Protein AF-A0A7X4GJ34-F1 (afdb_monomer_lite)

Sequence (149 aa):
MNDETRAQRIDNIRVQRAIEKVAAGYDSAAQNADAQMAMLRIQGDMAVTQSERRRIALELLRLEQEQYERALMRMPQITGWSYAVVFRGTSSAASASVAVSERETGGLYEPRVFEDDTLTPGSYWWWVRIYDAADNLLSISPAASGTIV

pLDDT: mean 80.01, std 13.19, range [41.06, 96.88]

Foldseek 3Di:
DDVVVVVVVVVVVVVVVVVVVVVVVVVVVVVVLVVVLVVLVVQLVVDPDPVSVVVSVVVNVVSVVVVVVVVVVVPDQQFQFKWKFKWKDQDQDPVRTDTDDDTHGGPPVPDDDDDDPPDDFGKMWMKMWMATNVRHTPDIDHIDIDGDD

Structure (mmCIF, N/CA/C/O backbone):
data_AF-A0A7X4GJ34-F1
#
_entry.id   AF-A0A7X4GJ34-F1
#
loop_
_atom_site.group_PDB
_atom_site.id
_atom_site.type_symbol
_atom_site.label_atom_id
_atom_site.label_alt_id
_atom_site.label_comp_id
_atom_site.label_asym_id
_atom_site.label_entity_id
_atom_site.label_seq_id
_atom_site.pdbx_PDB_ins_code
_atom_site.Cartn_x
_atom_site.Cartn_y
_atom_site.Cartn_z
_atom_site.occupancy
_atom_site.B_iso_or_equiv
_atom_site.auth_seq_id
_atom_site.auth_comp_id
_atom_site.auth_asym_id
_atom_site.auth_atom_id
_atom_site.pdbx_PDB_model_num
ATOM 1 N N . MET A 1 1 ? 17.316 29.466 -14.473 1.00 52.97 1 MET A N 1
ATOM 2 C CA . MET A 1 1 ? 16.368 28.959 -13.459 1.00 52.97 1 MET A CA 1
ATOM 3 C C . MET A 1 1 ? 14.988 29.195 -14.044 1.00 52.97 1 MET A C 1
ATOM 5 O O . MET A 1 1 ? 14.598 30.349 -14.139 1.00 52.97 1 MET A O 1
ATOM 9 N N . ASN A 1 2 ? 14.370 28.148 -14.597 1.00 63.75 2 ASN A N 1
ATOM 10 C CA . ASN A 1 2 ? 13.174 28.255 -15.441 1.00 63.75 2 ASN A CA 1
ATOM 11 C C . ASN A 1 2 ? 11.920 28.511 -14.597 1.00 63.75 2 ASN A C 1
ATOM 13 O O . ASN A 1 2 ? 11.782 27.958 -13.503 1.00 63.75 2 ASN A O 1
ATOM 17 N N . ASP A 1 3 ? 11.000 29.322 -15.118 1.00 69.12 3 ASP A N 1
ATOM 18 C CA . ASP A 1 3 ? 9.732 29.657 -14.457 1.00 69.12 3 ASP A CA 1
ATOM 19 C C . ASP A 1 3 ? 8.858 28.419 -14.179 1.00 69.12 3 ASP A C 1
ATOM 21 O O . ASP A 1 3 ? 8.154 28.378 -13.170 1.00 69.12 3 ASP A O 1
ATOM 25 N N . GLU A 1 4 ? 8.993 27.356 -14.978 1.00 62.38 4 GLU A N 1
ATOM 26 C CA . GLU A 1 4 ? 8.356 26.050 -14.737 1.00 62.38 4 GLU A CA 1
ATOM 27 C C . GLU A 1 4 ? 8.782 25.409 -13.412 1.00 62.38 4 GLU A C 1
ATOM 29 O O . GLU A 1 4 ? 7.945 24.913 -12.659 1.00 62.38 4 GLU A O 1
ATOM 34 N N . THR A 1 5 ? 10.071 25.472 -13.064 1.00 66.75 5 THR A N 1
ATOM 35 C CA . THR A 1 5 ? 10.579 24.894 -11.809 1.00 66.75 5 THR A CA 1
ATOM 36 C C . THR A 1 5 ? 10.071 25.674 -10.594 1.00 66.75 5 THR A C 1
ATOM 38 O O . THR A 1 5 ? 9.904 25.127 -9.502 1.00 66.75 5 THR A O 1
ATOM 41 N N . ARG A 1 6 ? 9.801 26.974 -10.769 1.00 66.12 6 ARG A N 1
ATOM 42 C CA . ARG A 1 6 ? 9.210 27.828 -9.733 1.00 66.12 6 ARG A CA 1
ATOM 43 C C . ARG A 1 6 ? 7.715 27.549 -9.568 1.00 66.12 6 ARG A C 1
ATOM 45 O O . ARG A 1 6 ? 7.259 27.482 -8.429 1.00 66.12 6 ARG A O 1
ATOM 52 N N . ALA A 1 7 ? 6.986 27.347 -10.666 1.00 69.00 7 ALA A N 1
ATOM 53 C CA . ALA A 1 7 ? 5.571 26.978 -10.648 1.00 69.00 7 ALA A CA 1
ATOM 54 C C . ALA A 1 7 ? 5.350 25.612 -9.972 1.00 69.00 7 ALA A C 1
ATOM 56 O O . ALA A 1 7 ? 4.590 25.531 -9.008 1.00 69.00 7 ALA A O 1
ATOM 57 N N . GLN A 1 8 ? 6.119 24.587 -10.359 1.00 62.34 8 GLN A N 1
ATOM 58 C CA . GLN A 1 8 ? 6.070 23.260 -9.725 1.00 62.34 8 GLN A CA 1
ATOM 59 C C . GLN A 1 8 ? 6.333 23.315 -8.217 1.00 62.34 8 GLN A C 1
ATOM 61 O O . GLN A 1 8 ? 5.644 22.672 -7.428 1.00 62.34 8 GLN A O 1
ATOM 66 N N . ARG A 1 9 ? 7.306 24.122 -7.777 1.00 66.38 9 ARG A N 1
ATOM 67 C CA . ARG A 1 9 ? 7.614 24.256 -6.347 1.00 66.38 9 ARG A CA 1
ATOM 68 C C . ARG A 1 9 ? 6.462 24.886 -5.560 1.00 66.38 9 ARG A C 1
ATOM 70 O O . ARG A 1 9 ? 6.232 24.500 -4.417 1.00 66.38 9 ARG A O 1
ATOM 77 N N . ILE A 1 10 ? 5.746 25.844 -6.149 1.00 73.62 10 ILE A N 1
ATOM 78 C CA . ILE A 1 10 ? 4.578 26.475 -5.519 1.00 73.62 10 ILE A CA 1
ATOM 79 C C . ILE A 1 10 ? 3.429 25.471 -5.392 1.00 73.62 10 ILE A C 1
ATOM 81 O O . ILE A 1 10 ? 2.798 25.410 -4.334 1.00 73.62 10 ILE A O 1
ATOM 85 N N . ASP A 1 11 ? 3.189 24.664 -6.422 1.00 66.94 11 ASP A N 1
ATOM 86 C CA . ASP A 1 11 ? 2.122 23.664 -6.395 1.00 66.94 11 ASP A CA 1
ATOM 87 C C . ASP A 1 11 ? 2.423 22.532 -5.405 1.00 66.94 11 ASP A C 1
ATOM 89 O O . ASP A 1 11 ? 1.555 22.193 -4.600 1.00 66.94 11 ASP A O 1
ATOM 93 N N . ASN A 1 12 ? 3.672 22.062 -5.321 1.00 62.41 12 ASN A N 1
ATOM 94 C CA . ASN A 1 12 ? 4.089 21.094 -4.298 1.00 62.41 12 ASN A CA 1
ATOM 95 C C . ASN A 1 12 ? 3.854 21.619 -2.871 1.00 62.41 12 ASN A C 1
ATOM 97 O O . ASN A 1 12 ? 3.338 20.896 -2.019 1.00 62.41 12 ASN A O 1
ATOM 101 N N . ILE A 1 13 ? 4.157 22.897 -2.607 1.00 70.69 13 ILE A N 1
ATOM 102 C CA . ILE A 1 13 ? 3.905 23.524 -1.296 1.00 70.69 13 ILE A CA 1
ATOM 103 C C . ILE A 1 13 ? 2.400 23.596 -0.992 1.00 70.69 13 ILE A C 1
ATOM 105 O O . ILE A 1 13 ? 1.987 23.400 0.153 1.00 70.69 13 ILE A O 1
ATOM 109 N N . ARG A 1 14 ? 1.560 23.889 -1.992 1.00 66.00 14 ARG A N 1
ATOM 110 C CA . ARG A 1 14 ? 0.099 23.934 -1.818 1.00 66.00 14 ARG A CA 1
ATOM 111 C C . ARG A 1 14 ? -0.472 22.558 -1.498 1.00 66.00 14 ARG A C 1
ATOM 113 O O . ARG A 1 14 ? -1.287 22.455 -0.583 1.00 66.00 14 ARG A O 1
ATOM 120 N N . VAL A 1 15 ? -0.015 21.525 -2.202 1.00 61.75 15 VAL A N 1
ATOM 121 C CA . VAL A 1 15 ? -0.394 20.131 -1.941 1.00 61.75 15 VAL A CA 1
ATOM 122 C C . VAL A 1 15 ? 0.032 19.721 -0.533 1.00 61.75 15 VAL A C 1
ATOM 124 O O . VAL A 1 15 ? -0.791 19.220 0.229 1.00 61.75 15 VAL A O 1
ATOM 127 N N . GLN A 1 16 ? 1.267 20.029 -0.134 1.00 62.56 16 GLN A N 1
ATOM 128 C CA . GLN A 1 16 ? 1.773 19.708 1.201 1.00 62.56 16 GLN A CA 1
ATOM 129 C C . GLN A 1 16 ? 0.940 20.361 2.316 1.00 62.56 16 GLN A C 1
ATOM 131 O O . GLN A 1 16 ? 0.533 19.689 3.260 1.00 62.56 16 GLN A O 1
ATOM 136 N N . ARG A 1 17 ? 0.574 21.640 2.169 1.00 63.84 17 ARG A N 1
ATOM 137 C CA . ARG A 1 17 ? -0.312 22.325 3.130 1.00 63.84 17 ARG A CA 1
ATOM 138 C C . ARG A 1 17 ? -1.726 21.749 3.167 1.00 63.84 17 ARG A C 1
ATOM 140 O O . ARG A 1 17 ? -2.355 21.739 4.224 1.00 63.84 17 ARG A O 1
ATOM 147 N N . ALA A 1 18 ? -2.253 21.307 2.026 1.00 60.31 18 ALA A N 1
ATOM 148 C CA . ALA A 1 18 ? -3.556 20.652 1.977 1.00 60.31 18 ALA A CA 1
ATOM 149 C C . ALA A 1 18 ? -3.526 19.318 2.739 1.00 60.31 18 ALA A C 1
ATOM 151 O O . ALA A 1 18 ? -4.443 19.045 3.511 1.00 60.31 18 ALA A O 1
ATOM 152 N N . ILE A 1 19 ? -2.442 18.547 2.596 1.00 59.19 19 ILE A N 1
ATOM 153 C CA . ILE A 1 19 ? -2.211 17.302 3.340 1.00 59.19 19 ILE A CA 1
ATOM 154 C C . ILE A 1 19 ? -2.133 17.576 4.843 1.00 59.19 19 ILE A C 1
ATOM 156 O O . ILE A 1 19 ? -2.850 16.941 5.608 1.00 59.19 19 ILE A O 1
ATOM 160 N N . GLU A 1 20 ? -1.330 18.552 5.269 1.00 65.31 20 GLU A N 1
ATOM 161 C CA . GLU A 1 20 ? -1.196 18.920 6.686 1.00 65.31 20 GLU A CA 1
ATOM 162 C C . GLU A 1 20 ? -2.538 19.340 7.299 1.00 65.31 20 GLU A C 1
ATOM 164 O O . GLU A 1 20 ? -2.879 18.929 8.407 1.00 65.31 20 GLU A O 1
ATOM 169 N N . LYS A 1 21 ? -3.342 20.118 6.565 1.00 68.81 21 LYS A N 1
ATOM 170 C CA . LYS A 1 21 ? -4.668 20.549 7.025 1.00 68.81 21 LYS A CA 1
ATOM 171 C C . LYS A 1 21 ? -5.642 19.377 7.165 1.00 68.81 21 LYS A C 1
ATOM 173 O O . LYS A 1 21 ? -6.427 19.345 8.110 1.00 68.81 21 LYS A O 1
ATOM 178 N N . VAL A 1 22 ? -5.602 18.434 6.227 1.00 63.31 22 VAL A N 1
ATOM 179 C CA . VAL A 1 22 ? -6.420 17.217 6.266 1.00 63.31 22 VAL A CA 1
ATOM 180 C C . VAL A 1 22 ? -5.972 16.304 7.416 1.00 63.31 22 VAL A C 1
ATOM 182 O O . VAL A 1 22 ? -6.817 15.854 8.185 1.00 63.31 22 VAL A O 1
ATOM 185 N N . ALA A 1 23 ? -4.663 16.119 7.609 1.00 61.47 23 ALA A N 1
ATOM 186 C CA . ALA A 1 23 ? -4.091 15.364 8.726 1.00 61.47 23 ALA A CA 1
ATOM 187 C C . ALA A 1 23 ? -4.491 15.956 10.090 1.00 61.47 23 ALA A C 1
ATOM 189 O O . ALA A 1 23 ? -5.012 15.239 10.940 1.00 61.47 23 ALA A O 1
ATOM 190 N N . ALA A 1 24 ? -4.384 17.278 10.262 1.00 65.44 24 ALA A N 1
ATOM 191 C CA . ALA A 1 24 ? -4.815 17.961 11.485 1.00 65.44 24 ALA A CA 1
ATOM 192 C C . ALA A 1 24 ? -6.328 17.812 11.759 1.00 65.44 24 ALA A C 1
ATOM 194 O O . ALA A 1 24 ? -6.764 17.687 12.909 1.00 65.44 24 ALA A O 1
ATOM 195 N N . GLY A 1 25 ? -7.152 17.792 10.704 1.00 66.50 25 GLY A N 1
ATOM 196 C CA . GLY A 1 25 ? -8.580 17.487 10.813 1.00 66.50 25 GLY A CA 1
ATOM 197 C C . GLY A 1 25 ? -8.837 16.066 11.325 1.00 66.50 25 GLY A C 1
ATOM 198 O O . GLY A 1 25 ? -9.726 15.857 12.151 1.00 66.50 25 GLY A O 1
ATOM 199 N N . TYR A 1 26 ? -8.029 15.094 10.899 1.00 61.00 26 TYR A N 1
ATOM 200 C CA . TYR A 1 26 ? -8.133 13.716 11.375 1.00 61.00 26 TYR A CA 1
ATOM 201 C C . TYR A 1 26 ? -7.672 13.546 12.825 1.00 61.00 26 TYR A C 1
ATOM 203 O O . TYR A 1 26 ? -8.373 12.872 13.585 1.00 61.00 26 TYR A O 1
ATOM 211 N N . ASP A 1 27 ? -6.582 14.200 13.232 1.00 69.00 27 ASP A N 1
ATOM 212 C CA . ASP A 1 27 ? -6.065 14.142 14.606 1.00 69.00 27 ASP A CA 1
ATOM 213 C C . ASP A 1 27 ? -7.073 14.700 15.616 1.00 69.00 27 ASP A C 1
ATOM 215 O O . ASP A 1 27 ? -7.369 14.064 16.628 1.00 69.00 27 ASP A O 1
ATOM 219 N N . SER A 1 28 ? -7.687 15.848 15.313 1.00 71.38 28 SER A N 1
ATOM 220 C CA . SER A 1 28 ? -8.715 16.441 16.184 1.00 71.38 28 SER A CA 1
ATOM 221 C C . SER A 1 28 ? -9.964 15.557 16.309 1.00 71.38 28 SER A C 1
ATOM 223 O O . SER A 1 28 ? -10.523 15.396 17.395 1.00 71.38 28 SER A O 1
ATOM 225 N N . ALA A 1 29 ? -10.385 14.915 15.217 1.00 68.38 29 ALA A N 1
ATOM 226 C CA . ALA A 1 29 ? -11.495 13.969 15.237 1.00 68.38 29 ALA A CA 1
ATOM 227 C C . ALA A 1 29 ? -11.151 12.655 15.969 1.00 68.38 29 ALA A C 1
ATOM 229 O O . ALA A 1 29 ? -12.050 12.034 16.533 1.00 68.38 29 ALA A O 1
ATOM 230 N N . ALA A 1 30 ? -9.881 12.224 15.967 1.00 69.38 30 ALA A N 1
ATOM 231 C CA . ALA A 1 30 ? -9.411 11.080 16.757 1.00 69.38 30 ALA A CA 1
ATOM 232 C C . ALA A 1 30 ? -9.469 11.398 18.259 1.00 69.38 30 ALA A C 1
ATOM 234 O O . ALA A 1 30 ? -10.132 10.692 19.013 1.00 69.38 30 ALA A O 1
ATOM 235 N N . GLN A 1 31 ? -8.893 12.537 18.655 1.00 75.75 31 GLN A N 1
ATOM 236 C CA . GLN A 1 31 ? -8.869 13.003 20.044 1.00 75.75 31 GLN A CA 1
ATOM 237 C C . GLN A 1 31 ? -10.278 13.132 20.642 1.00 75.75 31 GLN A C 1
ATOM 239 O O . GLN A 1 31 ? -10.512 12.733 21.782 1.00 75.75 31 GLN A O 1
ATOM 244 N N . ASN A 1 32 ? -11.240 13.640 19.866 1.00 80.81 32 ASN A N 1
ATOM 245 C CA . ASN A 1 32 ? -12.629 13.757 20.314 1.00 80.81 32 ASN A CA 1
ATOM 246 C C . ASN A 1 32 ? -13.295 12.398 20.566 1.00 80.81 32 ASN A C 1
ATOM 248 O O . ASN A 1 32 ? -14.086 12.266 21.499 1.00 80.81 32 ASN A O 1
ATOM 252 N N . ALA A 1 33 ? -12.997 11.390 19.748 1.00 77.12 33 ALA A N 1
ATOM 253 C CA . ALA A 1 33 ? -13.569 10.063 19.924 1.00 77.12 33 ALA A CA 1
ATOM 254 C C . ALA A 1 33 ? -12.914 9.291 21.075 1.00 77.12 33 ALA A C 1
ATOM 256 O O . ALA A 1 33 ? -13.617 8.640 21.847 1.00 77.12 33 ALA A O 1
ATOM 257 N N . ASP A 1 34 ? -11.600 9.432 21.250 1.00 80.31 34 ASP A N 1
ATOM 258 C CA . ASP A 1 34 ? -10.882 8.876 22.399 1.00 80.31 34 ASP A CA 1
ATOM 259 C C . ASP A 1 34 ? -11.409 9.459 23.715 1.00 80.31 34 ASP A C 1
ATOM 261 O O . ASP A 1 34 ? -11.646 8.725 24.677 1.00 80.31 34 ASP A O 1
ATOM 265 N N . ALA A 1 35 ? -11.689 10.767 23.742 1.00 81.44 35 ALA A N 1
ATOM 266 C CA . ALA A 1 35 ? -12.312 11.421 24.888 1.00 81.44 35 ALA A CA 1
ATOM 267 C C . ALA A 1 35 ? -13.717 10.862 25.192 1.00 81.44 35 ALA A C 1
ATOM 269 O O . ALA A 1 35 ? -14.057 10.657 26.358 1.00 81.44 35 ALA A O 1
ATOM 270 N N . GLN A 1 36 ? -14.527 10.571 24.166 1.00 82.81 36 GLN A N 1
ATOM 271 C CA . GLN A 1 36 ? -15.850 9.954 24.339 1.00 82.81 36 GLN A CA 1
ATOM 272 C C . GLN A 1 36 ? -15.756 8.520 24.878 1.00 82.81 36 GLN A C 1
ATOM 274 O O . GLN A 1 36 ? -16.473 8.177 25.819 1.00 82.81 36 GLN A O 1
ATOM 279 N N . MET A 1 37 ? -14.837 7.700 24.359 1.00 82.88 37 MET A N 1
ATOM 280 C CA . MET A 1 37 ? -14.604 6.346 24.876 1.00 82.88 37 MET A CA 1
ATOM 281 C C . MET A 1 37 ? -14.105 6.364 26.324 1.00 82.88 37 MET A C 1
ATOM 283 O O . MET A 1 37 ? -14.568 5.571 27.144 1.00 82.88 37 MET A O 1
ATOM 287 N N . ALA A 1 38 ? -13.198 7.283 26.667 1.00 83.25 38 ALA A N 1
ATOM 288 C CA . ALA A 1 38 ? -12.720 7.452 28.036 1.00 83.25 38 ALA A CA 1
ATOM 289 C C . ALA A 1 38 ? -13.864 7.825 28.994 1.00 83.25 38 ALA A C 1
ATOM 291 O O . ALA A 1 38 ? -13.979 7.238 30.070 1.00 83.25 38 ALA A O 1
ATOM 292 N N . MET A 1 39 ? -14.753 8.736 28.585 1.00 83.19 39 MET A N 1
ATOM 293 C CA . MET A 1 39 ? -15.938 9.092 29.371 1.00 83.19 39 MET A CA 1
ATOM 294 C C . MET A 1 39 ? -16.888 7.905 29.569 1.00 83.19 39 MET A C 1
ATOM 296 O O . MET A 1 39 ? -17.352 7.687 30.686 1.00 83.19 39 MET A O 1
ATOM 300 N N . LEU A 1 40 ? -17.141 7.105 28.530 1.00 84.38 40 LEU A N 1
ATOM 301 C CA . LEU A 1 40 ? -17.984 5.908 28.638 1.00 84.38 40 LEU A CA 1
ATOM 302 C C . LEU A 1 40 ? -17.371 4.834 29.542 1.00 84.38 40 LEU A C 1
ATOM 304 O O . LEU A 1 40 ? -18.093 4.207 30.313 1.00 84.38 40 LEU A O 1
ATOM 308 N N . ARG A 1 41 ? -16.046 4.649 29.510 1.00 85.50 41 ARG A N 1
ATOM 309 C CA . ARG A 1 41 ? -15.340 3.739 30.430 1.00 85.50 41 ARG A CA 1
ATOM 310 C C . ARG A 1 41 ? -15.520 4.171 31.884 1.00 85.50 41 ARG A C 1
ATOM 312 O O . ARG A 1 41 ? -15.944 3.365 32.706 1.00 85.50 41 ARG A O 1
ATOM 319 N N . ILE A 1 42 ? -15.319 5.460 32.166 1.00 84.25 42 ILE A N 1
ATOM 320 C CA . ILE A 1 42 ? -15.536 6.038 33.501 1.00 84.25 42 ILE A CA 1
ATOM 321 C C . ILE A 1 42 ? -17.001 5.865 33.939 1.00 84.25 42 ILE A C 1
ATOM 323 O O . ILE A 1 42 ? -17.266 5.491 35.079 1.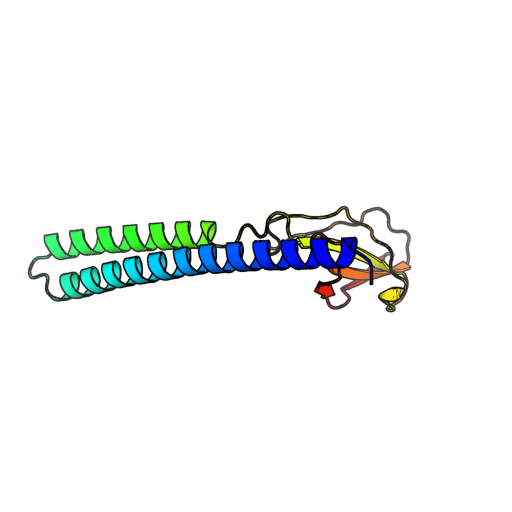00 84.25 42 ILE A O 1
ATOM 327 N N . GLN 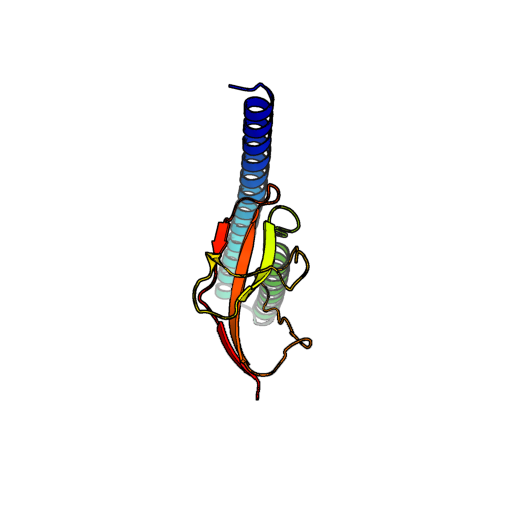A 1 43 ? -17.970 6.083 33.044 1.00 82.06 43 GLN A N 1
ATOM 328 C CA . GLN A 1 43 ? -19.388 5.842 33.340 1.00 82.06 43 GLN A CA 1
ATOM 329 C C . GLN A 1 43 ? -19.688 4.365 33.625 1.00 82.06 43 GLN A C 1
ATOM 331 O O . GLN A 1 43 ? -20.492 4.072 34.507 1.00 82.06 43 GLN A O 1
ATOM 336 N N . GLY A 1 44 ? -19.038 3.436 32.918 1.00 76.19 44 GLY A N 1
ATOM 337 C CA . GLY A 1 44 ? -19.167 1.997 33.149 1.00 76.19 44 GLY A CA 1
ATOM 338 C C . GLY A 1 44 ? -18.677 1.575 34.534 1.00 76.19 44 GLY A C 1
ATOM 339 O O . GLY A 1 44 ? -19.346 0.783 35.200 1.00 76.19 44 GLY A O 1
ATOM 340 N N . ASP A 1 45 ? -17.570 2.160 34.994 1.00 80.19 45 ASP A N 1
ATOM 341 C CA . ASP A 1 45 ? -17.013 1.915 36.329 1.00 80.19 45 ASP A CA 1
ATOM 342 C C . ASP A 1 45 ? -17.901 2.486 37.449 1.00 80.19 45 ASP A C 1
ATOM 344 O O . ASP A 1 45 ? -17.980 1.919 38.539 1.00 80.19 45 ASP A O 1
ATOM 348 N N . MET A 1 46 ? -18.620 3.581 37.175 1.00 78.75 46 MET A N 1
ATOM 349 C CA . MET A 1 46 ? -19.560 4.211 38.116 1.00 78.75 46 MET A CA 1
ATOM 350 C C . MET A 1 46 ? -20.978 3.619 38.070 1.00 78.75 46 MET A C 1
ATOM 352 O O . MET A 1 46 ? -21.805 3.938 38.928 1.00 78.75 46 MET A O 1
ATOM 356 N N . ALA A 1 47 ? -21.289 2.779 37.082 1.00 83.88 47 ALA A N 1
ATOM 357 C CA . ALA A 1 47 ? -22.633 2.257 36.881 1.00 83.88 47 ALA A CA 1
ATOM 358 C C . ALA A 1 47 ? -23.033 1.281 37.998 1.00 83.88 47 ALA A C 1
ATOM 360 O O . ALA A 1 47 ? -22.430 0.225 38.215 1.00 83.88 47 ALA A O 1
ATOM 361 N N . VAL A 1 48 ? -24.120 1.618 38.689 1.00 79.75 48 VAL A N 1
ATOM 362 C CA . VAL A 1 48 ? -24.590 0.876 39.869 1.00 79.75 48 VAL A CA 1
ATOM 363 C C . VAL A 1 48 ? -25.456 -0.323 39.460 1.00 79.75 48 VAL A C 1
ATOM 365 O O . VAL A 1 48 ? -25.526 -1.327 40.172 1.00 79.75 48 VAL A O 1
ATOM 368 N N . THR A 1 49 ? -26.079 -0.274 38.276 1.00 88.25 49 THR A N 1
ATOM 369 C CA . THR A 1 49 ? -26.992 -1.319 37.786 1.00 88.25 49 THR A CA 1
ATOM 370 C C . THR A 1 49 ? -26.390 -2.157 36.653 1.00 88.25 49 THR A C 1
ATOM 372 O O . THR A 1 49 ? -25.554 -1.703 35.873 1.00 88.25 49 THR A O 1
ATOM 375 N N . GLN A 1 50 ? -26.824 -3.417 36.537 1.00 82.19 50 GLN A N 1
ATOM 376 C CA . GLN A 1 50 ? -26.411 -4.299 35.432 1.00 82.19 50 GLN A CA 1
ATOM 377 C C . GLN A 1 50 ? -26.959 -3.839 34.073 1.00 82.19 50 GLN A C 1
ATOM 379 O O . GLN A 1 50 ? -26.276 -3.951 33.058 1.00 82.19 50 GLN A O 1
ATOM 384 N N . SER A 1 51 ? -28.170 -3.278 34.048 1.00 86.81 51 SER A N 1
ATOM 385 C CA . SER A 1 51 ? -28.790 -2.752 32.828 1.00 86.81 51 SER A CA 1
ATOM 386 C C . SER A 1 51 ? -28.003 -1.573 32.250 1.00 86.81 51 SER A C 1
ATOM 388 O O . SER A 1 51 ? -27.790 -1.503 31.042 1.00 86.81 51 SER A O 1
ATOM 390 N N . GLU A 1 52 ? -27.525 -0.677 33.113 1.00 82.38 52 GLU A N 1
ATOM 391 C CA . GLU A 1 52 ? -26.721 0.483 32.727 1.00 82.38 52 GLU A CA 1
ATOM 392 C C . GLU A 1 52 ? -25.323 0.079 32.251 1.00 82.38 52 GLU A C 1
ATOM 394 O O . GLU A 1 52 ? -24.905 0.509 31.178 1.00 82.38 52 GLU A O 1
ATOM 399 N N . ARG A 1 53 ? -24.658 -0.854 32.952 1.00 85.12 53 ARG A N 1
ATOM 400 C CA . ARG A 1 53 ? -23.392 -1.450 32.487 1.00 85.12 53 ARG A CA 1
ATOM 401 C C . ARG A 1 53 ? -23.521 -2.091 31.111 1.00 85.12 53 ARG A C 1
ATOM 403 O O . ARG A 1 53 ? -22.671 -1.878 30.252 1.00 85.12 53 ARG A O 1
ATOM 410 N N . ARG A 1 54 ? -24.599 -2.845 30.874 1.00 87.38 54 ARG A N 1
ATOM 411 C CA . ARG A 1 54 ? -24.848 -3.481 29.574 1.00 87.38 54 ARG A CA 1
ATOM 412 C C . ARG A 1 54 ? -25.086 -2.452 28.470 1.00 87.38 54 ARG A C 1
ATOM 414 O O . ARG A 1 54 ? -24.589 -2.642 27.366 1.00 87.38 54 ARG A O 1
ATOM 421 N N . ARG A 1 55 ? -25.812 -1.366 28.759 1.00 91.19 55 ARG A N 1
ATOM 422 C CA . ARG A 1 55 ? -26.019 -0.266 27.805 1.00 91.19 55 ARG A CA 1
ATOM 423 C C . ARG A 1 55 ? -24.692 0.392 27.425 1.00 91.19 55 ARG A C 1
ATOM 425 O O . ARG A 1 55 ? -24.406 0.515 26.241 1.00 91.19 55 ARG A O 1
ATOM 432 N N . ILE A 1 56 ? -23.879 0.745 28.421 1.00 86.12 56 ILE A N 1
ATOM 433 C CA . ILE A 1 56 ? -22.576 1.396 28.225 1.00 86.12 56 ILE A CA 1
ATOM 434 C C . ILE A 1 56 ? -21.622 0.486 27.443 1.00 86.12 56 ILE A C 1
ATOM 436 O O . ILE A 1 56 ? -20.974 0.942 26.509 1.00 86.12 56 ILE A O 1
ATOM 440 N N . ALA A 1 57 ? -21.579 -0.812 27.757 1.00 85.50 57 ALA A N 1
ATOM 441 C CA . ALA A 1 57 ? -20.732 -1.768 27.043 1.00 85.50 57 ALA A CA 1
ATOM 442 C C . ALA A 1 57 ? -21.093 -1.888 25.552 1.00 85.50 57 ALA A C 1
ATOM 444 O O . ALA A 1 57 ? -20.204 -1.978 24.709 1.00 85.50 57 ALA A O 1
ATOM 445 N N . LEU A 1 58 ? -22.386 -1.866 25.214 1.00 90.88 58 LEU A N 1
ATOM 446 C CA . LEU A 1 58 ? -22.839 -1.894 23.818 1.00 90.88 58 LEU A CA 1
ATOM 447 C C . LEU A 1 58 ? -22.480 -0.605 23.072 1.00 90.88 58 LEU A C 1
ATOM 449 O O . LEU A 1 58 ? -22.103 -0.653 21.904 1.00 90.88 58 LEU A O 1
ATOM 453 N N . GLU A 1 59 ? -22.585 0.539 23.742 1.00 89.69 59 GLU A N 1
ATOM 454 C CA . GLU A 1 59 ? -22.230 1.840 23.175 1.00 89.69 59 GLU A CA 1
ATOM 455 C C . GLU A 1 59 ? -20.720 1.961 22.935 1.00 89.69 59 GLU A C 1
ATOM 457 O O . GLU A 1 59 ? -20.289 2.439 21.888 1.00 89.69 59 GLU A O 1
ATOM 462 N N . LEU A 1 60 ? -19.920 1.429 23.859 1.00 87.69 60 LEU A N 1
ATOM 463 C CA . LEU A 1 60 ? -18.468 1.352 23.748 1.00 87.69 60 LEU A CA 1
ATOM 464 C C . LEU A 1 60 ? -18.048 0.430 22.594 1.00 87.69 60 LEU A C 1
ATOM 466 O O . LEU A 1 60 ? -17.253 0.842 21.756 1.00 87.69 60 LEU A O 1
ATOM 470 N N . LEU A 1 61 ? -18.651 -0.760 22.480 1.00 89.25 61 LEU A N 1
ATOM 471 C CA . LEU A 1 61 ? -18.396 -1.682 21.366 1.00 89.25 61 LEU A CA 1
ATOM 472 C C . LEU A 1 61 ? -18.728 -1.047 20.009 1.00 89.25 61 LEU A C 1
ATOM 474 O O . LEU A 1 61 ? -17.979 -1.197 19.046 1.00 89.25 61 LEU A O 1
ATOM 478 N N . ARG A 1 62 ? -19.848 -0.321 19.931 1.00 90.00 62 ARG A N 1
ATOM 479 C CA . ARG A 1 62 ? -20.234 0.411 18.723 1.00 90.00 62 ARG A CA 1
ATOM 480 C C . ARG A 1 62 ? -19.201 1.485 18.374 1.00 90.00 62 ARG A C 1
ATOM 482 O O . ARG A 1 62 ? -18.799 1.574 17.219 1.00 90.00 62 ARG A O 1
ATOM 489 N N . LEU A 1 63 ? -18.772 2.290 19.347 1.00 85.75 63 LEU A N 1
ATOM 490 C CA . LEU A 1 63 ? -17.754 3.322 19.132 1.00 85.75 63 LEU A CA 1
ATOM 491 C C . LEU A 1 63 ? -16.404 2.727 18.718 1.00 85.75 63 LEU A C 1
ATOM 493 O O . LEU A 1 63 ? -15.748 3.291 17.848 1.00 85.75 63 LEU A O 1
ATOM 497 N N . GLU A 1 64 ? -16.012 1.581 19.276 1.00 83.81 64 GLU A N 1
ATOM 498 C CA . GLU A 1 64 ? -14.805 0.854 18.866 1.00 83.81 64 GLU A CA 1
ATOM 499 C C . GLU A 1 64 ? -14.904 0.355 17.417 1.00 83.81 64 GLU A C 1
ATOM 501 O O . GLU A 1 64 ? -13.954 0.516 16.652 1.00 83.81 64 GLU A O 1
ATOM 506 N N . GLN A 1 65 ? -16.058 -0.180 17.002 1.00 84.31 65 GLN A N 1
ATOM 507 C CA . GLN A 1 65 ? -16.292 -0.571 15.606 1.00 84.31 65 GLN A CA 1
ATOM 508 C C . GLN A 1 65 ? -16.264 0.634 14.660 1.00 84.31 65 GLN A C 1
ATOM 510 O O . GLN A 1 65 ? -15.572 0.592 13.646 1.00 84.31 65 GLN A O 1
ATOM 515 N N . GLU A 1 66 ? -16.931 1.737 15.011 1.00 83.81 66 GLU A N 1
ATOM 516 C CA . GLU A 1 66 ? -16.889 2.972 14.220 1.00 83.81 66 GLU A CA 1
ATOM 517 C C . GLU A 1 66 ? -15.463 3.543 14.129 1.00 83.81 66 GLU A C 1
ATOM 519 O O . GLU A 1 66 ? -15.070 4.060 13.083 1.00 83.81 66 GLU A O 1
ATOM 524 N N . GLN A 1 67 ? -14.666 3.455 15.201 1.00 79.12 67 GLN A N 1
ATOM 525 C CA . GLN A 1 67 ? -13.251 3.834 15.174 1.00 79.12 67 GLN A CA 1
ATOM 526 C C . GLN A 1 67 ? -12.440 2.930 14.256 1.00 79.12 67 GLN A C 1
ATOM 528 O O . GLN A 1 67 ? -11.614 3.431 13.498 1.00 79.12 67 GLN A O 1
ATOM 533 N N . TYR A 1 68 ? -12.685 1.623 14.289 1.00 70.75 68 TYR A N 1
ATOM 534 C CA . TYR A 1 68 ? -12.005 0.665 13.427 1.00 70.75 68 TYR A CA 1
ATOM 535 C C . TYR A 1 68 ? -12.328 0.914 11.947 1.00 70.75 68 TYR A C 1
ATOM 537 O O . TYR A 1 68 ? -11.422 1.029 11.125 1.00 70.75 68 TYR A O 1
ATOM 545 N N . GLU A 1 69 ? -13.603 1.115 11.610 1.00 74.19 69 GLU A N 1
ATOM 546 C CA . GLU A 1 69 ? -14.041 1.468 10.254 1.00 74.19 69 GLU A CA 1
ATOM 547 C C . GLU A 1 69 ? -13.468 2.813 9.799 1.00 74.19 69 GLU A C 1
ATOM 549 O O . GLU A 1 69 ? -12.972 2.939 8.678 1.00 74.19 69 GLU A O 1
ATOM 554 N N . ARG A 1 70 ? -13.465 3.823 10.678 1.00 69.88 70 ARG A N 1
ATOM 555 C CA . ARG A 1 70 ? -12.831 5.113 10.385 1.00 69.88 70 ARG A CA 1
ATOM 556 C C . ARG A 1 70 ? -11.328 4.980 10.228 1.00 69.88 70 ARG A C 1
ATOM 558 O O . ARG A 1 70 ? -10.786 5.673 9.385 1.00 69.88 70 ARG A O 1
ATOM 565 N N . ALA A 1 71 ? -10.648 4.136 10.998 1.00 63.38 71 ALA A N 1
ATOM 566 C CA . ALA A 1 71 ? -9.217 3.882 10.854 1.00 63.38 71 ALA A CA 1
ATOM 567 C C . ALA A 1 71 ? -8.905 3.213 9.508 1.00 63.38 71 ALA A C 1
ATOM 569 O O . ALA A 1 71 ? -7.965 3.626 8.832 1.00 63.38 71 ALA A O 1
ATOM 570 N N . LEU A 1 72 ? -9.743 2.268 9.073 1.00 62.03 72 LEU A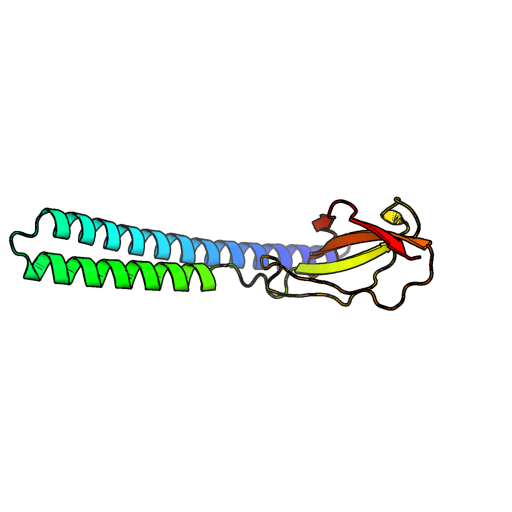 N 1
ATOM 571 C CA . LEU A 1 72 ? -9.683 1.682 7.733 1.00 62.03 72 LEU A CA 1
ATOM 572 C C . LEU A 1 72 ? -9.925 2.719 6.628 1.00 62.03 72 LEU A C 1
ATOM 574 O O . LEU A 1 72 ? -9.208 2.717 5.636 1.00 62.03 72 LEU A O 1
ATOM 578 N N . MET A 1 73 ? -10.873 3.644 6.801 1.00 57.12 73 MET A N 1
ATOM 579 C CA . MET A 1 73 ? -11.080 4.746 5.845 1.00 57.12 73 MET A CA 1
ATOM 580 C C . MET A 1 73 ? -10.023 5.865 5.945 1.00 57.12 73 MET A C 1
ATOM 582 O O . MET A 1 73 ? -9.860 6.640 5.006 1.00 57.12 73 MET A O 1
ATOM 586 N N . ARG A 1 74 ? -9.332 5.983 7.089 1.00 51.78 74 ARG A N 1
ATOM 587 C CA . ARG A 1 74 ? -8.249 6.945 7.372 1.00 51.78 74 ARG A CA 1
ATOM 588 C C . ARG A 1 74 ? -6.880 6.435 6.965 1.00 51.78 74 ARG A C 1
ATOM 590 O O . ARG A 1 74 ? -5.962 7.255 6.929 1.00 51.78 74 ARG A O 1
ATOM 597 N N . MET A 1 75 ? -6.723 5.139 6.664 1.00 41.06 75 MET A N 1
ATOM 598 C CA . MET A 1 75 ? -5.588 4.699 5.859 1.00 41.06 75 MET A CA 1
ATOM 599 C C . MET A 1 75 ? -5.611 5.603 4.647 1.00 41.06 75 MET A C 1
ATOM 601 O O . MET A 1 75 ? -6.619 5.623 3.937 1.00 41.06 75 MET A O 1
ATOM 605 N N . PRO A 1 76 ? -4.600 6.469 4.499 1.00 46.75 76 PRO A N 1
ATOM 606 C CA . PRO A 1 76 ? -4.711 7.516 3.532 1.00 46.75 76 PRO A CA 1
ATOM 607 C C . PRO A 1 76 ? -4.902 6.791 2.210 1.00 46.75 76 PRO A C 1
ATOM 609 O O . PRO A 1 76 ? -4.078 5.967 1.803 1.00 46.75 76 PRO A O 1
ATOM 612 N N . GLN A 1 77 ? -6.019 7.094 1.556 1.00 45.47 77 GLN A N 1
ATOM 613 C CA . GLN A 1 77 ? -6.092 7.083 0.116 1.00 45.47 77 GLN A CA 1
ATOM 614 C C . GLN A 1 77 ? -4.998 8.052 -0.367 1.00 45.47 77 GLN A C 1
ATOM 616 O O . GLN A 1 77 ? -5.234 9.158 -0.835 1.00 45.47 77 GLN A O 1
ATOM 621 N N . ILE A 1 78 ? -3.747 7.605 -0.246 1.00 46.62 78 ILE A N 1
ATOM 622 C CA . ILE A 1 78 ? -2.587 7.920 -1.064 1.00 46.62 78 ILE A CA 1
ATOM 623 C C . ILE A 1 78 ? -2.907 7.318 -2.441 1.00 46.62 78 ILE A C 1
ATOM 625 O O . ILE A 1 78 ? -2.199 6.491 -2.996 1.00 46.62 78 ILE A O 1
ATOM 629 N N . THR A 1 79 ? -4.083 7.622 -2.971 1.00 52.47 79 THR A N 1
ATOM 630 C CA . THR A 1 79 ? -4.528 7.181 -4.277 1.00 52.47 79 THR A CA 1
ATOM 631 C C . THR A 1 79 ? -4.204 8.352 -5.181 1.00 52.47 79 THR A C 1
ATOM 633 O O . THR A 1 79 ? -4.900 9.365 -5.165 1.00 52.47 79 THR A O 1
ATOM 636 N N . GLY A 1 80 ? -3.082 8.245 -5.893 1.00 56.47 80 GLY A N 1
ATOM 637 C CA . GLY A 1 80 ? -2.738 9.152 -6.986 1.00 56.47 80 GLY A CA 1
ATOM 638 C C . GLY A 1 80 ? -1.509 10.042 -6.793 1.00 56.47 80 GLY A C 1
ATOM 639 O O . GLY A 1 80 ? -1.097 10.652 -7.770 1.00 56.47 80 GLY A O 1
ATOM 640 N N . TRP A 1 81 ? -0.888 10.117 -5.605 1.00 69.69 81 TRP A N 1
ATOM 641 C CA . TRP A 1 81 ? 0.406 10.818 -5.459 1.00 69.69 81 TRP A CA 1
ATOM 642 C C . TRP A 1 81 ? 1.619 9.899 -5.520 1.00 69.69 81 TRP A C 1
ATOM 644 O O . TRP A 1 81 ? 2.737 10.393 -5.622 1.00 69.69 81 TRP A O 1
ATOM 654 N N . SER A 1 82 ? 1.409 8.587 -5.462 1.00 79.00 82 SER A N 1
ATOM 655 C CA . SER A 1 82 ? 2.451 7.593 -5.655 1.00 79.00 82 SER A CA 1
ATOM 656 C C . SER A 1 82 ? 1.909 6.358 -6.356 1.00 79.00 82 SER A C 1
ATOM 658 O O . SER A 1 82 ? 0.702 6.087 -6.351 1.00 79.00 82 SER A O 1
ATOM 660 N N . TYR A 1 83 ? 2.817 5.636 -6.998 1.00 87.12 83 TYR A N 1
ATOM 661 C CA . TYR A 1 83 ? 2.518 4.394 -7.689 1.00 87.12 83 TYR A CA 1
ATOM 662 C C . TYR A 1 83 ? 3.676 3.406 -7.542 1.00 87.12 83 TYR A C 1
ATOM 664 O O . TYR A 1 83 ? 4.833 3.804 -7.385 1.00 87.12 83 TYR A O 1
ATOM 672 N N . ALA A 1 84 ? 3.363 2.115 -7.583 1.00 91.12 84 ALA A N 1
ATOM 673 C CA . ALA A 1 84 ? 4.346 1.041 -7.563 1.00 91.12 84 ALA A CA 1
ATOM 674 C C . ALA A 1 84 ? 4.507 0.419 -8.954 1.00 91.12 84 ALA A C 1
ATOM 676 O O . ALA A 1 84 ? 3.555 0.347 -9.728 1.00 91.12 84 ALA A O 1
ATOM 677 N N . VAL A 1 85 ? 5.722 -0.030 -9.269 1.00 94.06 85 VAL A N 1
ATOM 678 C CA . VAL A 1 85 ? 6.040 -0.784 -10.490 1.00 94.06 85 VAL A CA 1
ATOM 679 C C . VAL A 1 85 ? 7.018 -1.900 -10.145 1.00 94.06 85 VAL A C 1
ATOM 681 O O . VAL A 1 85 ? 7.986 -1.681 -9.407 1.00 94.06 85 VAL A O 1
ATOM 684 N N . VAL A 1 86 ? 6.788 -3.085 -10.703 1.00 95.25 86 VAL A N 1
ATOM 685 C CA . VAL A 1 86 ? 7.690 -4.231 -10.604 1.00 95.25 86 VAL A CA 1
ATOM 686 C C . VAL A 1 86 ? 8.714 -4.172 -11.732 1.00 95.25 86 VAL A C 1
ATOM 688 O O . VAL A 1 86 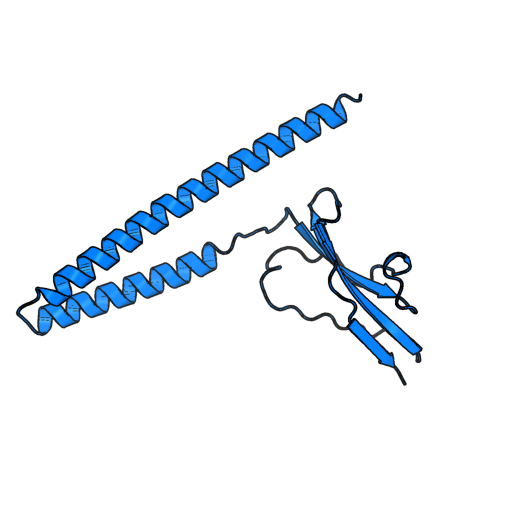? 8.379 -3.988 -12.902 1.00 95.25 86 VAL A O 1
ATOM 691 N N . PHE A 1 87 ? 9.981 -4.337 -11.372 1.00 96.38 87 PHE A N 1
ATOM 692 C CA . PHE A 1 87 ? 11.118 -4.393 -12.278 1.00 96.38 87 PHE A CA 1
ATOM 693 C C . PHE A 1 87 ? 11.761 -5.772 -12.232 1.00 96.38 87 PHE A C 1
ATOM 695 O O . PHE A 1 87 ? 11.892 -6.344 -11.154 1.00 96.38 87 PHE A O 1
ATOM 702 N N . ARG A 1 88 ? 12.230 -6.263 -13.381 1.00 96.19 88 ARG A N 1
ATOM 703 C CA . ARG A 1 88 ? 12.932 -7.541 -13.534 1.00 96.19 88 ARG A CA 1
ATOM 704 C C . ARG A 1 88 ? 14.301 -7.352 -14.173 1.00 96.19 88 ARG A C 1
ATOM 706 O O . ARG A 1 88 ? 14.448 -6.588 -15.124 1.00 96.19 88 ARG A O 1
ATOM 713 N N . GLY A 1 89 ? 15.299 -8.085 -13.695 1.00 95.69 89 GLY A N 1
ATOM 714 C CA . GLY A 1 89 ? 16.630 -8.174 -14.292 1.00 95.69 89 GLY A CA 1
ATOM 715 C C . GLY A 1 89 ? 17.122 -9.617 -14.377 1.00 95.69 89 GLY A C 1
ATOM 716 O O . GLY A 1 89 ? 16.642 -10.492 -13.662 1.00 95.69 89 GLY A O 1
ATOM 717 N N . THR A 1 90 ? 18.104 -9.859 -15.243 1.00 95.25 90 THR A N 1
ATOM 718 C CA . THR A 1 90 ? 18.813 -11.150 -15.394 1.00 95.25 90 THR A CA 1
ATOM 719 C C . THR A 1 90 ? 20.122 -11.203 -14.596 1.00 95.25 90 THR A C 1
ATOM 721 O O . THR A 1 90 ? 20.936 -12.108 -14.751 1.00 95.25 90 THR A O 1
ATOM 724 N N . SER A 1 91 ? 20.347 -10.205 -13.742 1.00 94.38 91 SER A N 1
ATOM 725 C CA . SER A 1 91 ? 21.447 -10.132 -12.782 1.00 94.38 91 SER A CA 1
ATOM 726 C C . SER A 1 91 ? 20.950 -9.447 -11.514 1.00 94.38 91 SER A C 1
ATOM 728 O O . SER A 1 91 ? 19.884 -8.840 -11.526 1.00 94.38 91 SER A O 1
ATOM 730 N N . SER A 1 92 ? 21.741 -9.467 -10.444 1.00 93.62 92 SER A N 1
ATOM 731 C CA . SER A 1 92 ? 21.433 -8.767 -9.191 1.00 93.62 92 SER A CA 1
ATOM 732 C C . SER A 1 92 ? 21.569 -7.235 -9.267 1.00 93.62 92 SER A C 1
ATOM 734 O O . SER A 1 92 ? 21.326 -6.547 -8.274 1.00 93.62 92 SER A O 1
ATOM 736 N N . ALA A 1 93 ? 21.952 -6.672 -10.418 1.00 93.12 93 ALA A N 1
ATOM 737 C CA . ALA A 1 93 ? 22.097 -5.233 -10.598 1.00 93.12 93 ALA A CA 1
ATOM 738 C C . ALA A 1 93 ? 20.738 -4.565 -10.866 1.00 93.12 93 ALA A C 1
ATOM 740 O O . ALA A 1 93 ? 20.243 -4.557 -11.994 1.00 93.12 93 ALA A O 1
ATOM 741 N N . ALA A 1 94 ? 20.163 -3.930 -9.840 1.00 89.44 94 ALA A N 1
ATOM 742 C CA . ALA A 1 94 ? 18.868 -3.257 -9.950 1.00 89.44 94 ALA A CA 1
ATOM 743 C C . ALA A 1 94 ? 18.836 -2.185 -11.056 1.00 89.44 94 ALA A C 1
ATOM 745 O O . ALA A 1 94 ? 17.820 -2.028 -11.727 1.00 89.44 94 ALA A O 1
ATOM 746 N N . SER A 1 95 ? 19.930 -1.459 -11.297 1.00 91.38 95 SER A N 1
ATOM 747 C CA . SER A 1 95 ? 20.001 -0.421 -12.339 1.00 91.38 95 SER A CA 1
ATOM 748 C C . SER A 1 95 ? 19.845 -0.956 -13.768 1.00 91.38 95 SER A C 1
ATOM 750 O O . SER A 1 95 ? 19.450 -0.195 -14.644 1.00 91.38 95 SER A O 1
ATOM 752 N N . ALA A 1 96 ? 20.112 -2.245 -14.000 1.00 92.50 96 ALA A N 1
ATOM 753 C CA . ALA A 1 96 ? 19.982 -2.900 -15.303 1.00 92.50 96 ALA A CA 1
ATOM 754 C C . ALA A 1 96 ? 18.615 -3.587 -15.509 1.00 92.50 96 ALA A C 1
ATOM 756 O O . ALA A 1 96 ? 18.413 -4.276 -16.507 1.00 92.50 96 ALA A O 1
ATOM 757 N N . SER A 1 97 ? 17.691 -3.442 -14.555 1.00 95.31 97 SER A N 1
ATOM 758 C CA . SER A 1 97 ? 16.353 -4.037 -14.629 1.00 95.31 97 SER A CA 1
ATOM 759 C C . SER A 1 97 ? 15.382 -3.213 -15.480 1.00 95.31 97 SER A C 1
ATOM 761 O O . SER A 1 97 ? 15.516 -1.994 -15.609 1.00 95.31 97 SER A O 1
ATOM 763 N N . VAL A 1 98 ? 14.370 -3.886 -16.025 1.00 95.31 98 VAL A N 1
ATOM 764 C CA . VAL A 1 98 ? 13.302 -3.310 -16.853 1.00 95.31 98 VAL A CA 1
ATOM 765 C C . VAL A 1 98 ? 11.953 -3.446 -16.155 1.00 95.31 98 VAL A C 1
ATOM 767 O O . VAL A 1 98 ? 11.739 -4.411 -15.425 1.00 95.31 98 VAL A O 1
ATOM 770 N N . ALA A 1 99 ? 11.049 -2.489 -16.359 1.00 95.12 99 ALA A N 1
ATOM 771 C CA . ALA A 1 99 ? 9.691 -2.575 -15.826 1.00 95.12 99 ALA A CA 1
ATOM 772 C C . ALA A 1 99 ? 8.931 -3.731 -16.497 1.00 95.12 99 ALA A C 1
ATOM 774 O O . ALA A 1 99 ? 8.981 -3.869 -17.719 1.00 95.12 99 ALA A O 1
ATOM 775 N N . VAL A 1 100 ? 8.249 -4.549 -15.695 1.00 94.81 100 VAL A N 1
ATOM 776 C CA . VAL A 1 100 ? 7.464 -5.712 -16.149 1.00 94.81 100 VAL A CA 1
ATOM 777 C C . VAL A 1 100 ? 6.000 -5.669 -15.708 1.00 94.81 100 VAL A C 1
ATOM 779 O O . VAL A 1 100 ? 5.220 -6.504 -16.149 1.00 94.81 100 VAL A O 1
ATOM 782 N N . SER A 1 101 ? 5.611 -4.692 -14.885 1.00 93.69 101 SER A N 1
ATOM 783 C CA . SER A 1 101 ? 4.212 -4.429 -14.533 1.00 93.69 101 SER A CA 1
ATOM 784 C C . SER A 1 101 ? 3.765 -3.048 -15.012 1.00 93.69 101 SER A C 1
ATOM 786 O O . SER A 1 101 ? 4.586 -2.162 -15.266 1.00 93.69 101 SER A O 1
ATOM 788 N N . GLU A 1 102 ? 2.451 -2.838 -15.057 1.00 91.06 102 GLU A N 1
ATOM 789 C CA . GLU A 1 102 ? 1.871 -1.499 -15.161 1.00 91.06 102 GLU A CA 1
ATOM 790 C C . GLU A 1 102 ? 2.068 -0.692 -13.861 1.00 91.06 102 GLU A C 1
ATOM 792 O O . GLU A 1 102 ? 2.589 -1.197 -12.857 1.00 91.06 102 GLU A O 1
ATOM 797 N N . ARG A 1 103 ? 1.687 0.594 -13.898 1.00 89.75 103 ARG A N 1
ATOM 798 C CA . ARG A 1 103 ? 1.706 1.479 -12.726 1.00 89.75 103 ARG A CA 1
ATOM 799 C C . ARG A 1 103 ? 0.537 1.134 -11.810 1.00 89.75 103 ARG A C 1
ATOM 801 O O . ARG A 1 103 ? -0.612 1.419 -12.132 1.00 89.75 103 ARG A O 1
ATOM 808 N N . GLU A 1 104 ? 0.849 0.610 -10.636 1.00 87.12 104 GLU A N 1
ATOM 809 C CA . GLU A 1 104 ? -0.143 0.294 -9.616 1.00 87.12 104 GLU A CA 1
ATOM 810 C C . GLU A 1 104 ? -0.381 1.494 -8.703 1.00 87.12 104 GLU A C 1
ATOM 812 O O . GLU A 1 104 ? 0.547 1.999 -8.070 1.00 87.12 104 GLU A O 1
ATOM 817 N N . THR A 1 105 ? -1.631 1.952 -8.622 1.00 80.44 105 THR A N 1
ATOM 818 C CA . THR A 1 105 ? -2.028 3.105 -7.798 1.00 80.44 105 THR A CA 1
ATOM 819 C C . THR A 1 105 ? -3.007 2.694 -6.704 1.00 80.44 105 THR A C 1
ATOM 821 O O . THR A 1 105 ? -3.782 1.749 -6.862 1.00 80.44 105 THR A O 1
ATOM 824 N N . GLY A 1 106 ? -2.986 3.434 -5.589 1.00 69.25 106 GLY A N 1
ATOM 825 C CA . GLY A 1 106 ? -3.865 3.176 -4.448 1.00 69.25 106 GLY A CA 1
ATOM 826 C C . GLY A 1 106 ? -3.514 1.898 -3.690 1.00 69.25 106 GLY A C 1
ATOM 827 O O . GLY A 1 106 ? -2.861 1.012 -4.224 1.00 69.25 106 GLY A O 1
ATOM 828 N N . GLY A 1 107 ? -3.906 1.802 -2.417 1.00 66.00 107 GLY A N 1
ATOM 829 C CA . GLY A 1 107 ? -3.746 0.561 -1.644 1.00 66.00 107 GLY A CA 1
ATOM 830 C C . GLY A 1 107 ? -2.312 0.012 -1.586 1.00 66.00 107 GLY A C 1
ATOM 831 O O . GLY A 1 107 ? -2.138 -1.194 -1.470 1.00 66.00 107 GLY A O 1
ATOM 832 N N . LEU A 1 108 ? -1.277 0.865 -1.676 1.00 70.62 108 LEU A N 1
ATOM 833 C CA . LEU A 1 108 ? 0.135 0.440 -1.580 1.00 70.62 108 LEU A CA 1
ATOM 834 C C . LEU A 1 108 ? 0.504 -0.110 -0.190 1.00 70.62 108 LEU A C 1
ATOM 836 O O . LEU A 1 108 ? 1.578 -0.673 -0.006 1.00 70.62 108 LEU A O 1
ATOM 840 N N . TYR A 1 109 ? -0.373 0.088 0.792 1.00 68.94 109 TYR A N 1
ATOM 841 C CA . TYR A 1 109 ? -0.275 -0.462 2.140 1.00 68.94 109 TYR A CA 1
ATOM 842 C C . TYR A 1 109 ? -0.899 -1.862 2.260 1.00 68.94 109 TYR A C 1
ATOM 844 O O . TYR A 1 109 ? -0.748 -2.506 3.297 1.00 68.94 109 TYR A O 1
ATOM 852 N N . GLU A 1 110 ? -1.608 -2.331 1.233 1.00 72.69 110 GLU A N 1
ATOM 853 C CA . GLU A 1 110 ? -2.217 -3.658 1.205 1.00 72.69 110 GLU A CA 1
ATOM 854 C C . GLU A 1 110 ? -1.243 -4.662 0.571 1.00 72.69 110 GLU A C 1
ATOM 856 O O . GLU A 1 110 ? -0.525 -4.311 -0.372 1.00 72.69 110 GLU A O 1
ATOM 861 N N . PRO A 1 111 ? -1.192 -5.918 1.052 1.00 78.25 111 PRO A N 1
ATOM 862 C CA . PRO A 1 111 ? -0.436 -6.965 0.382 1.00 78.25 111 PRO A CA 1
ATOM 863 C C . PRO A 1 111 ? -0.922 -7.142 -1.057 1.00 78.25 111 PRO A C 1
ATOM 865 O O . PRO A 1 111 ? -2.110 -7.348 -1.302 1.00 78.25 111 PRO A O 1
ATOM 868 N N . ARG A 1 112 ? 0.011 -7.091 -2.007 1.00 82.06 112 ARG A N 1
ATOM 869 C CA . ARG A 1 112 ? -0.254 -7.310 -3.431 1.00 82.06 112 ARG A CA 1
ATOM 870 C C . ARG A 1 112 ? 0.664 -8.384 -3.986 1.00 82.06 112 ARG A C 1
ATOM 872 O O . ARG A 1 112 ? 1.768 -8.591 -3.483 1.00 82.06 112 ARG A O 1
ATOM 879 N N . VAL A 1 113 ? 0.189 -9.047 -5.033 1.00 86.62 113 VAL A N 1
ATOM 880 C CA . VAL A 1 113 ? 0.903 -10.113 -5.733 1.00 86.62 113 VAL A CA 1
ATOM 881 C C . VAL A 1 113 ? 1.028 -9.726 -7.200 1.00 86.62 113 VAL A C 1
ATOM 883 O O . VAL A 1 113 ? 0.106 -9.154 -7.776 1.00 86.62 113 VAL A O 1
ATOM 886 N N . PHE A 1 114 ? 2.187 -10.024 -7.775 1.00 89.94 114 PHE A N 1
ATOM 887 C CA . PHE A 1 114 ? 2.463 -9.905 -9.198 1.00 89.94 114 PHE A CA 1
ATOM 888 C C . PHE A 1 114 ? 2.917 -11.272 -9.708 1.00 89.94 114 PHE A C 1
ATOM 890 O O . PHE A 1 114 ? 3.766 -11.905 -9.077 1.00 89.94 114 PHE A O 1
ATOM 897 N N . GLU A 1 115 ? 2.354 -11.703 -10.833 1.00 90.88 115 GLU A N 1
ATOM 898 C CA . GLU A 1 115 ? 2.694 -12.953 -11.516 1.00 90.88 115 GLU A CA 1
ATOM 899 C C . GLU A 1 115 ? 3.384 -12.622 -12.848 1.00 90.88 115 GLU A C 1
ATOM 901 O O . GLU A 1 115 ? 2.966 -11.713 -13.567 1.00 90.88 115 GLU A O 1
ATOM 906 N N . ASP A 1 116 ? 4.482 -13.320 -13.145 1.00 89.06 116 ASP A N 1
ATOM 907 C CA . ASP A 1 116 ? 5.296 -13.116 -14.348 1.00 89.06 116 ASP A CA 1
ATOM 908 C C . ASP A 1 116 ? 5.337 -14.406 -15.169 1.00 89.06 116 ASP A C 1
ATOM 910 O O . ASP A 1 116 ? 6.191 -15.271 -14.969 1.00 89.06 116 ASP A O 1
ATOM 914 N N . ASP A 1 117 ? 4.400 -14.528 -16.106 1.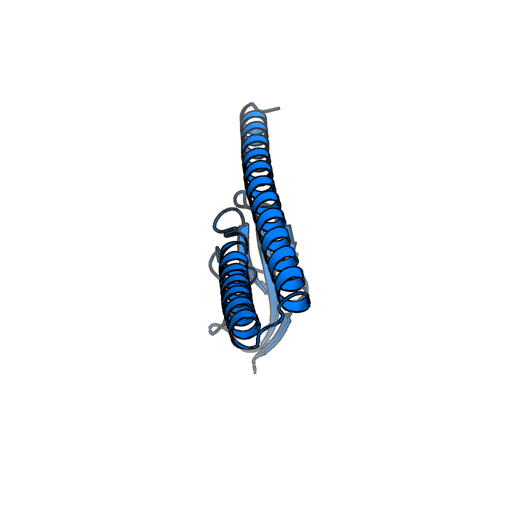00 85.69 117 ASP A N 1
ATOM 915 C CA . ASP A 1 117 ? 4.169 -15.771 -16.855 1.00 85.69 117 ASP A CA 1
ATOM 916 C C . ASP A 1 117 ? 4.999 -15.874 -18.144 1.00 85.69 117 ASP A C 1
ATOM 918 O O . ASP A 1 117 ? 4.886 -16.832 -18.908 1.00 85.69 117 ASP A O 1
ATOM 922 N N . THR A 1 118 ? 5.841 -14.877 -18.425 1.00 80.88 118 THR A N 1
ATOM 923 C CA . THR A 1 118 ? 6.540 -14.733 -19.717 1.00 80.88 118 THR A CA 1
ATOM 924 C C . THR A 1 118 ? 8.033 -15.049 -19.627 1.00 80.88 118 THR A C 1
ATOM 926 O O . THR A 1 118 ? 8.860 -14.456 -20.325 1.00 80.88 118 THR A O 1
ATOM 929 N N . LEU A 1 119 ? 8.399 -15.982 -18.747 1.00 88.88 119 LEU A N 1
ATOM 930 C CA . LEU A 1 119 ? 9.789 -16.287 -18.421 1.00 88.88 119 LEU A CA 1
ATOM 931 C C . LEU A 1 119 ? 10.326 -17.482 -19.212 1.00 88.88 119 LEU A C 1
ATOM 933 O O . LEU A 1 119 ? 9.752 -18.568 -19.225 1.00 88.88 119 LEU A O 1
ATOM 937 N N . THR A 1 120 ? 11.485 -17.290 -19.834 1.00 92.56 120 THR A N 1
ATOM 938 C CA . THR A 1 120 ? 12.314 -18.390 -20.338 1.00 92.56 120 THR A CA 1
ATOM 939 C C . THR A 1 120 ? 13.134 -19.004 -19.198 1.00 92.56 120 THR A C 1
ATOM 941 O O . THR A 1 120 ? 13.341 -18.336 -18.185 1.00 92.56 120 THR A O 1
ATOM 944 N N . PRO A 1 121 ? 13.674 -20.226 -19.348 1.00 94.88 121 PRO A N 1
ATOM 945 C CA . PRO A 1 121 ? 14.597 -20.784 -18.364 1.00 94.88 121 PRO A CA 1
ATOM 946 C C . PRO A 1 121 ? 15.787 -19.853 -18.090 1.00 94.88 121 PRO A C 1
ATOM 948 O O . PRO A 1 121 ? 16.396 -19.313 -19.019 1.00 94.88 121 PRO A O 1
ATOM 951 N N . GLY A 1 122 ? 16.115 -19.651 -16.814 1.00 94.94 122 GLY A N 1
ATOM 952 C CA . GLY A 1 122 ? 17.143 -18.702 -16.385 1.00 94.94 122 GLY A CA 1
ATOM 953 C C . GLY A 1 122 ? 16.946 -18.179 -14.963 1.00 94.94 122 GLY A C 1
ATOM 954 O O . GLY A 1 122 ? 15.930 -18.439 -14.320 1.00 94.94 122 GLY A O 1
ATOM 955 N N . SER A 1 123 ? 17.937 -17.435 -14.463 1.00 95.94 123 SER A N 1
ATOM 956 C CA . SER A 1 123 ? 17.862 -16.760 -13.163 1.00 95.94 123 SER A CA 1
ATOM 957 C C . SER A 1 123 ? 17.419 -15.309 -13.315 1.00 95.94 123 SER A C 1
ATOM 959 O O . SER A 1 123 ? 17.940 -14.566 -14.152 1.00 95.94 123 SER A O 1
ATOM 961 N N . TYR A 1 124 ? 16.488 -14.903 -12.461 1.00 96.69 124 TYR A N 1
ATOM 962 C CA . TYR A 1 124 ? 15.877 -13.583 -12.476 1.00 96.69 124 TYR A CA 1
ATOM 963 C C . TYR A 1 124 ? 15.881 -12.960 -11.085 1.00 96.69 124 TYR A C 1
ATOM 965 O O . TYR A 1 124 ? 15.857 -13.650 -10.062 1.00 96.69 124 TYR A O 1
ATOM 973 N N . TRP A 1 125 ? 15.905 -11.632 -11.079 1.00 96.88 125 TRP A N 1
ATOM 974 C CA . TRP A 1 125 ? 15.770 -10.797 -9.897 1.00 96.88 125 TRP A CA 1
ATOM 975 C C . TRP A 1 125 ? 14.640 -9.801 -10.116 1.00 96.88 125 TRP A C 1
ATOM 977 O O . TRP A 1 125 ? 14.552 -9.205 -11.192 1.00 96.88 125 TRP A O 1
ATOM 987 N N . TRP A 1 126 ? 13.814 -9.598 -9.095 1.00 96.81 126 TRP A N 1
ATOM 988 C CA . TRP A 1 126 ? 12.705 -8.656 -9.108 1.00 96.81 126 TRP A CA 1
ATOM 989 C C . TRP A 1 126 ? 12.843 -7.613 -8.007 1.00 96.81 126 TRP A C 1
ATOM 991 O O . TRP A 1 126 ? 13.286 -7.907 -6.896 1.00 96.81 126 TRP A O 1
ATOM 1001 N N . TRP A 1 127 ? 12.415 -6.395 -8.320 1.00 96.31 127 TRP A N 1
ATOM 1002 C CA . TRP A 1 127 ? 12.345 -5.273 -7.393 1.00 96.31 127 TRP A CA 1
ATOM 1003 C C . TRP A 1 127 ? 11.009 -4.572 -7.536 1.00 96.31 127 TRP A C 1
ATOM 1005 O O . TRP A 1 127 ? 10.532 -4.365 -8.648 1.00 96.31 127 TRP A O 1
ATOM 1015 N N . VAL A 1 128 ? 10.455 -4.114 -6.424 1.00 94.56 128 VAL A N 1
ATOM 1016 C CA . VAL A 1 128 ? 9.339 -3.174 -6.423 1.00 94.56 128 VAL A CA 1
ATOM 1017 C C . VAL A 1 128 ? 9.907 -1.780 -6.218 1.00 94.56 128 VAL A C 1
ATOM 1019 O O . VAL A 1 128 ? 10.664 -1.539 -5.275 1.00 94.56 128 VAL A O 1
ATOM 1022 N N . ARG A 1 129 ? 9.559 -0.855 -7.108 1.00 93.75 129 ARG A N 1
ATOM 1023 C CA . ARG A 1 129 ? 9.903 0.562 -6.976 1.00 93.75 129 ARG A CA 1
ATOM 1024 C C . ARG A 1 129 ? 8.645 1.373 -6.761 1.00 93.75 129 ARG A C 1
ATOM 1026 O O . ARG A 1 129 ? 7.656 1.158 -7.456 1.00 93.75 129 ARG A O 1
ATOM 1033 N N . ILE A 1 130 ? 8.710 2.304 -5.819 1.00 90.12 130 ILE A N 1
ATOM 1034 C CA . ILE A 1 130 ? 7.633 3.248 -5.533 1.00 90.12 130 ILE A CA 1
ATOM 1035 C C . ILE A 1 130 ? 8.087 4.623 -5.997 1.00 90.12 130 ILE A C 1
ATOM 1037 O O . ILE A 1 130 ? 9.164 5.089 -5.615 1.00 90.12 130 ILE A O 1
ATOM 1041 N N . TYR A 1 131 ? 7.254 5.257 -6.805 1.00 86.81 131 TYR A N 1
ATOM 1042 C CA . TYR A 1 131 ? 7.464 6.588 -7.352 1.00 86.81 131 TYR A CA 1
ATOM 1043 C C . TYR A 1 131 ? 6.397 7.542 -6.835 1.00 86.81 131 TYR A C 1
ATOM 1045 O O . TYR A 1 131 ? 5.315 7.0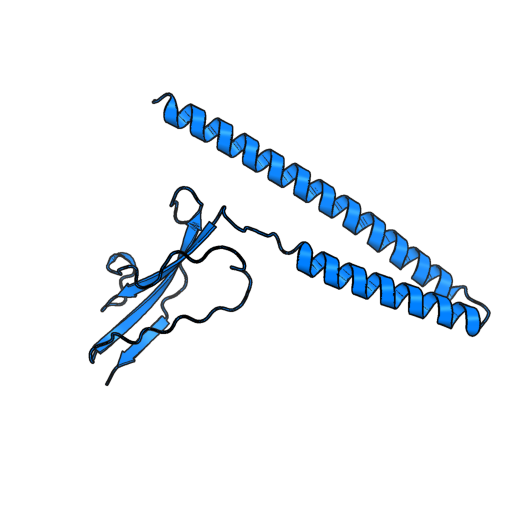95 -6.455 1.00 86.81 131 TYR A O 1
ATOM 1053 N N . ASP A 1 132 ? 6.684 8.840 -6.835 1.00 83.94 132 ASP A N 1
ATOM 1054 C CA . ASP A 1 132 ? 5.644 9.860 -6.720 1.00 83.94 132 ASP A CA 1
ATOM 1055 C C . ASP A 1 132 ? 4.948 10.116 -8.075 1.00 83.94 132 ASP A C 1
ATOM 1057 O O . ASP A 1 132 ? 5.324 9.564 -9.107 1.00 83.94 132 ASP A O 1
ATOM 1061 N N . ALA A 1 133 ? 3.920 10.965 -8.092 1.00 80.25 133 ALA A N 1
ATOM 1062 C CA . ALA A 1 133 ? 3.183 11.327 -9.306 1.00 80.25 133 ALA A CA 1
ATOM 1063 C C . ALA A 1 133 ? 4.007 12.117 -10.343 1.00 80.25 133 ALA A C 1
ATOM 1065 O O . ALA A 1 133 ? 3.546 12.298 -11.467 1.00 80.25 133 ALA A O 1
ATOM 1066 N N . ALA A 1 134 ? 5.196 12.597 -9.974 1.00 80.62 134 ALA A N 1
ATOM 1067 C CA . ALA A 1 134 ? 6.138 13.277 -10.858 1.00 80.62 134 ALA A CA 1
ATOM 1068 C C . ALA A 1 134 ? 7.277 12.343 -11.318 1.00 80.62 134 ALA A C 1
ATOM 1070 O O . ALA A 1 134 ? 8.292 12.819 -11.825 1.00 80.62 134 ALA A O 1
ATOM 1071 N N . ASP A 1 135 ? 7.105 11.028 -11.150 1.00 84.75 135 ASP A N 1
ATOM 1072 C CA . ASP A 1 135 ? 8.056 9.970 -11.498 1.00 84.75 135 ASP A CA 1
ATOM 1073 C C . ASP A 1 135 ? 9.394 10.046 -10.726 1.00 84.75 135 ASP A C 1
ATOM 1075 O O . ASP A 1 135 ? 10.394 9.439 -11.127 1.00 84.75 135 ASP A O 1
ATOM 1079 N N . ASN A 1 136 ? 9.435 10.725 -9.573 1.00 84.88 136 ASN A N 1
ATOM 1080 C CA . ASN A 1 136 ? 10.598 10.675 -8.687 1.00 84.88 136 ASN A CA 1
ATOM 1081 C C . ASN A 1 136 ? 10.591 9.370 -7.892 1.00 84.88 136 ASN A C 1
ATOM 1083 O O . ASN A 1 136 ? 9.584 8.995 -7.291 1.00 84.88 136 ASN A O 1
ATOM 1087 N N . LEU A 1 137 ? 11.736 8.685 -7.846 1.00 86.69 137 LEU A N 1
ATOM 1088 C CA . LEU A 1 137 ? 11.886 7.462 -7.063 1.00 86.69 137 LEU A CA 1
ATOM 1089 C C . LEU A 1 137 ? 11.845 7.783 -5.563 1.00 86.69 137 LEU A C 1
ATOM 1091 O O . LEU A 1 137 ? 12.713 8.488 -5.052 1.00 86.69 137 LEU A O 1
ATOM 1095 N N . LEU A 1 138 ? 10.871 7.210 -4.860 1.00 85.56 138 LEU A N 1
ATOM 1096 C CA . LEU A 1 138 ? 10.729 7.324 -3.409 1.00 85.56 138 LEU A CA 1
ATOM 1097 C C . LEU A 1 138 ? 11.406 6.162 -2.681 1.00 85.56 138 LEU A C 1
ATOM 1099 O O . LEU A 1 138 ? 12.012 6.358 -1.630 1.00 85.56 138 LEU A O 1
ATOM 1103 N N . SER A 1 139 ? 11.278 4.944 -3.215 1.00 88.31 139 SER A N 1
ATOM 1104 C CA . SER A 1 139 ? 11.788 3.734 -2.565 1.00 88.31 139 SER A CA 1
ATOM 1105 C C . SER A 1 139 ? 12.013 2.590 -3.551 1.00 88.31 139 SER A C 1
ATOM 1107 O O . SER A 1 139 ? 11.348 2.496 -4.584 1.00 88.31 139 SER A O 1
ATOM 1109 N N . ILE A 1 140 ? 12.932 1.693 -3.196 1.00 91.50 140 ILE A N 1
ATOM 1110 C CA . ILE A 1 140 ? 13.185 0.425 -3.877 1.00 91.50 140 ILE A CA 1
ATOM 1111 C C . ILE A 1 140 ? 13.211 -0.705 -2.844 1.00 91.50 140 ILE A C 1
ATOM 1113 O O . ILE A 1 140 ? 13.839 -0.583 -1.792 1.00 91.50 140 ILE A O 1
ATOM 1117 N N . SER A 1 141 ? 12.525 -1.808 -3.138 1.00 90.69 141 SER A N 1
ATOM 1118 C CA . SER A 1 141 ? 12.554 -3.002 -2.297 1.00 90.69 141 SER A CA 1
ATOM 1119 C C . SER A 1 141 ? 13.916 -3.709 -2.363 1.00 90.69 141 SER A C 1
ATOM 1121 O O . SER A 1 141 ? 14.672 -3.527 -3.321 1.00 90.69 141 SER A O 1
ATOM 1123 N N . PRO A 1 142 ? 14.222 -4.604 -1.410 1.00 91.69 142 PRO A N 1
ATOM 1124 C CA . PRO A 1 142 ? 15.226 -5.641 -1.620 1.00 91.69 142 PRO A CA 1
ATOM 1125 C C . PRO A 1 142 ? 14.897 -6.495 -2.853 1.00 91.69 142 PRO A C 1
ATOM 1127 O O . PRO A 1 142 ? 13.738 -6.574 -3.272 1.00 91.69 142 PRO A O 1
ATOM 1130 N N . ALA A 1 143 ? 15.918 -7.140 -3.420 1.00 91.44 143 ALA A N 1
ATOM 1131 C CA . ALA A 1 143 ? 15.733 -8.039 -4.552 1.00 91.44 143 ALA A CA 1
ATOM 1132 C C . ALA A 1 143 ? 15.061 -9.344 -4.101 1.00 91.44 143 ALA A C 1
ATOM 1134 O O . ALA A 1 143 ? 15.574 -10.019 -3.206 1.00 91.44 143 ALA A O 1
ATOM 1135 N N . ALA A 1 144 ? 13.974 -9.729 -4.762 1.00 94.31 144 ALA A N 1
ATOM 1136 C CA . ALA A 1 144 ? 13.533 -11.119 -4.806 1.00 94.31 144 ALA A CA 1
ATOM 1137 C C . ALA A 1 144 ? 14.282 -11.831 -5.940 1.00 94.31 144 ALA A C 1
ATOM 1139 O O . ALA A 1 144 ? 14.588 -11.198 -6.947 1.00 94.31 144 ALA A O 1
ATOM 1140 N N . SER A 1 145 ? 14.592 -13.119 -5.810 1.00 94.81 145 SER A N 1
ATOM 1141 C CA . SER A 1 145 ? 15.256 -13.874 -6.878 1.00 94.81 145 SER A CA 1
ATOM 1142 C C . SER A 1 145 ? 14.690 -15.276 -7.035 1.00 94.81 145 SER A C 1
ATOM 1144 O O . SER A 1 145 ? 14.115 -15.843 -6.108 1.00 94.81 145 SER A O 1
ATOM 1146 N N . GLY A 1 146 ? 14.852 -15.830 -8.232 1.00 93.50 146 GLY A N 1
ATOM 1147 C CA . GLY A 1 146 ? 14.309 -17.130 -8.601 1.00 93.50 146 GLY A CA 1
ATOM 1148 C C . GLY A 1 146 ? 14.985 -17.676 -9.849 1.00 93.50 146 GLY A C 1
ATOM 1149 O O . GLY A 1 146 ? 15.595 -16.931 -10.615 1.00 93.50 146 GLY A O 1
ATOM 1150 N N . THR A 1 147 ? 14.909 -18.991 -10.032 1.00 94.56 147 THR A N 1
ATOM 1151 C CA . THR A 1 147 ? 15.393 -19.667 -11.241 1.00 94.56 147 THR A CA 1
ATOM 1152 C C . THR A 1 147 ? 14.247 -20.447 -11.856 1.00 94.56 147 THR A C 1
ATOM 1154 O O . THR A 1 147 ? 13.596 -21.227 -11.164 1.00 94.56 147 THR A O 1
ATOM 1157 N N . ILE A 1 148 ? 14.013 -20.214 -13.142 1.00 93.00 148 ILE A N 1
ATOM 1158 C CA . ILE A 1 148 ? 13.050 -20.948 -13.957 1.00 93.00 148 ILE A CA 1
ATOM 1159 C C . ILE A 1 148 ? 13.806 -22.079 -14.653 1.00 93.00 148 ILE A C 1
ATOM 1161 O O . ILE A 1 148 ? 14.868 -21.834 -15.237 1.00 93.00 148 ILE A O 1
ATOM 1165 N N . VAL A 1 149 ? 13.283 -23.300 -14.536 1.00 87.62 149 VAL A N 1
ATOM 1166 C CA . VAL A 1 149 ? 13.860 -24.536 -15.091 1.00 87.62 149 VAL A CA 1
ATOM 1167 C C . VAL A 1 149 ? 13.112 -25.004 -16.326 1.00 87.62 149 VAL A C 1
ATOM 1169 O O . VAL A 1 149 ? 11.876 -24.827 -16.364 1.00 87.62 149 VAL A O 1
#

Radius of gyration: 24.13 Å; chains: 1; bounding box: 51×54×60 Å

Organism: NCBI:txid2692619

Secondary structure (DSSP, 8-state):
--HHHHHHHHHHHHHHHHHHHHHHHHHHHHHHHHHHHHHHHHHHHH--SHHHHHHHHHHHHHHHHHHHHHHHHHS----SSEEEEEEEESSS-GGG-EE-S--EES-TTS--------PPSEEEEEEEEEEETT--EEEEPPPEEEEE-